Protein AF-A0A7W0TEJ8-F1 (afdb_monomer)

Nearest PDB structures (foldseek):
  3sf4-assembly3_C  TM=6.776E-01  e=3.071E-01  Homo sapiens
  5a31-assembly1_Y  TM=8.181E-01  e=7.418E-01  Homo sapiens
  3uq3-assembly1_A  TM=5.357E-01  e=7.020E-01  Saccharomyces cerevisiae S288C
  5g05-assembly1_X  TM=6.514E-01  e=1.360E+00  Homo sapiens
  6sar-assembly1_A  TM=6.469E-01  e=1.792E+00  Escherichia coli K-12

Secondary structure (DSSP, 8-state):
-HHHHHHHHHH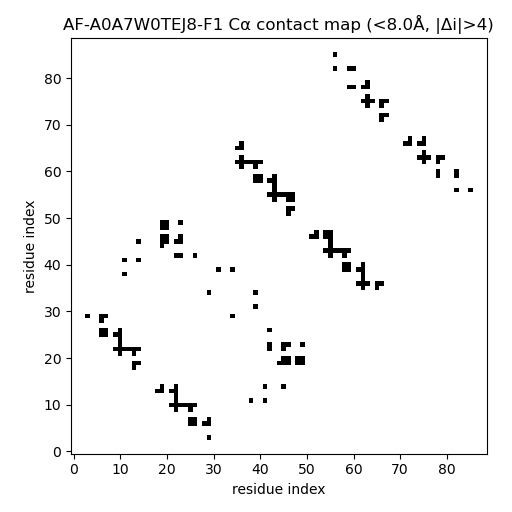HHHHHTT-HHHHHHHHHTS-GGG--HHHHHHHHHHHHHTT-HHHHHHHHHHHHHHHHHHT-HHHHHHHHHHHHHHT--

pLDDT: mean 92.43, std 8.11, range [55.53, 97.44]

Solvent-accessible surface area (backbone atoms only — not comparable to full-atom values): 4577 Å² total; per-residue (Å²): 112,71,70,56,53,55,34,50,52,52,16,53,53,22,49,78,71,66,37,26,63,58,13,31,56,30,48,67,74,46,63,73,89,79,48,50,38,69,53,27,37,54,39,12,52,15,20,45,77,56,73,35,53,74,58,13,51,54,23,35,53,52,14,25,54,43,24,52,73,76,62,40,58,68,64,19,51,55,37,52,53,52,50,53,59,70,65,69,113

Radius of gyration: 12.57 Å; Cα contacts (8 Å, |Δi|>4): 100; chains: 1; bounding box: 31×29×28 Å

Mean predicted aligned error: 3.59 Å

Structure (mmCIF, N/CA/C/O backbone):
data_AF-A0A7W0TEJ8-F1
#
_entry.id   AF-A0A7W0TEJ8-F1
#
loop_
_atom_site.group_PDB
_atom_site.id
_atom_site.type_symbol
_atom_site.label_atom_id
_atom_site.label_alt_id
_atom_site.label_comp_id
_atom_site.label_asym_id
_atom_site.label_entity_id
_atom_site.label_seq_id
_atom_site.pdbx_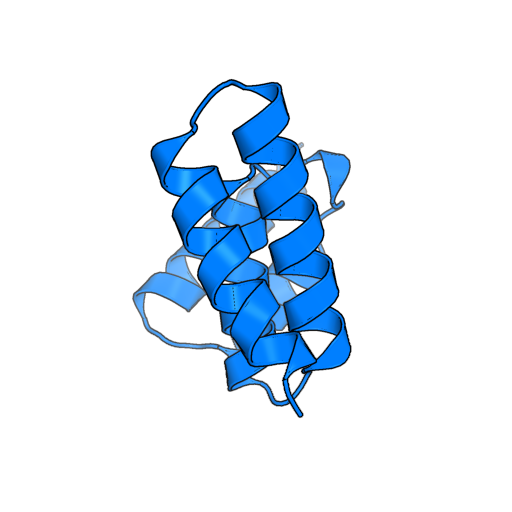PDB_ins_code
_atom_site.Cartn_x
_atom_site.Cartn_y
_atom_site.Cartn_z
_atom_site.occupancy
_atom_site.B_iso_or_equiv
_atom_site.auth_seq_id
_atom_site.auth_comp_id
_atom_site.auth_asym_id
_atom_site.auth_atom_id
_atom_site.pdbx_PDB_model_num
ATOM 1 N N . MET A 1 1 ? -17.877 -7.614 8.023 1.00 55.53 1 MET A N 1
ATOM 2 C CA . MET A 1 1 ? -17.350 -6.477 8.810 1.00 55.53 1 MET A CA 1
ATOM 3 C C . MET A 1 1 ? -16.217 -6.948 9.720 1.00 55.53 1 MET A C 1
ATOM 5 O O . MET A 1 1 ? -15.113 -6.474 9.526 1.00 55.53 1 MET A O 1
ATOM 9 N N . SER A 1 2 ? -16.418 -7.938 10.600 1.00 64.56 2 SER A N 1
ATOM 10 C CA . SER A 1 2 ? -15.391 -8.399 11.562 1.00 64.56 2 SER A CA 1
ATOM 11 C C . SER A 1 2 ? -14.102 -8.937 10.918 1.00 64.56 2 SER A C 1
ATOM 13 O O . SER A 1 2 ? -13.018 -8.493 11.264 1.00 64.56 2 SER A O 1
ATOM 15 N N . GLN A 1 3 ? -14.216 -9.796 9.899 1.00 69.62 3 GLN A N 1
ATOM 16 C CA . GLN A 1 3 ? -13.052 -10.411 9.242 1.00 69.62 3 GLN A CA 1
ATOM 17 C C . GLN A 1 3 ? -12.188 -9.417 8.438 1.00 69.62 3 GLN A C 1
ATOM 19 O O . GLN A 1 3 ? -10.981 -9.602 8.314 1.00 69.62 3 GLN A O 1
ATOM 24 N N . VAL A 1 4 ? -12.794 -8.357 7.887 1.00 71.69 4 VAL A N 1
ATOM 25 C CA . VAL A 1 4 ? -12.075 -7.323 7.116 1.00 71.69 4 VAL A CA 1
ATOM 26 C C . VAL A 1 4 ? -11.245 -6.446 8.050 1.00 71.69 4 VAL A C 1
ATOM 28 O O . VAL A 1 4 ? -10.084 -6.183 7.758 1.00 71.69 4 VAL A O 1
ATOM 31 N N . VAL A 1 5 ? -11.816 -6.060 9.195 1.00 73.62 5 VAL A N 1
ATOM 32 C CA . VAL A 1 5 ? -11.120 -5.281 10.231 1.00 73.62 5 VAL A CA 1
ATOM 33 C C . VAL A 1 5 ? -9.961 -6.087 10.825 1.00 73.62 5 VAL A C 1
ATOM 35 O O . VAL A 1 5 ? -8.846 -5.583 10.877 1.00 73.62 5 VAL A O 1
ATOM 38 N N . GLU A 1 6 ? -10.177 -7.367 11.148 1.00 77.12 6 GLU A N 1
ATOM 39 C CA . GLU A 1 6 ? -9.110 -8.263 11.627 1.00 77.12 6 GLU A CA 1
ATOM 40 C C . GLU A 1 6 ? -7.966 -8.415 10.611 1.00 77.12 6 GLU A C 1
ATOM 42 O O . GLU A 1 6 ? -6.794 -8.434 10.984 1.00 77.12 6 GLU A O 1
ATOM 47 N N . SER A 1 7 ? -8.291 -8.486 9.315 1.00 79.75 7 SER A N 1
ATOM 48 C CA . SER A 1 7 ? -7.285 -8.604 8.250 1.00 79.75 7 SER A CA 1
ATOM 49 C C . SER A 1 7 ? -6.491 -7.307 8.051 1.00 79.75 7 SER A C 1
ATOM 51 O O . SER A 1 7 ? -5.291 -7.360 7.785 1.00 79.75 7 SER A O 1
ATOM 53 N N . LEU A 1 8 ? -7.140 -6.150 8.210 1.00 89.75 8 LEU A N 1
ATOM 54 C CA . LEU A 1 8 ? -6.508 -4.828 8.153 1.00 89.75 8 LEU A CA 1
ATOM 55 C C . LEU A 1 8 ? -5.569 -4.587 9.338 1.00 89.75 8 LEU A C 1
ATOM 57 O O . LEU A 1 8 ? -4.426 -4.176 9.139 1.00 89.75 8 LEU A O 1
ATOM 61 N N . ASP A 1 9 ? -6.016 -4.887 10.556 1.00 91.12 9 ASP A N 1
ATOM 62 C CA . ASP A 1 9 ? -5.184 -4.730 11.752 1.00 91.12 9 ASP A CA 1
ATOM 63 C C . ASP A 1 9 ? -3.968 -5.665 11.706 1.00 91.12 9 ASP A C 1
ATOM 65 O O . ASP A 1 9 ? -2.843 -5.230 11.962 1.00 91.12 9 ASP A O 1
ATOM 69 N N . ALA A 1 10 ? -4.154 -6.913 11.256 1.00 90.81 10 ALA A N 1
ATOM 70 C CA . ALA A 1 10 ? -3.047 -7.840 11.028 1.00 90.81 10 ALA A CA 1
ATOM 71 C C . ALA A 1 10 ? -2.062 -7.334 9.956 1.00 90.81 10 ALA A C 1
ATOM 73 O O . ALA A 1 10 ? -0.848 -7.516 10.091 1.00 90.81 10 ALA A O 1
ATOM 74 N N . ALA A 1 11 ? -2.557 -6.686 8.895 1.00 92.31 11 ALA A N 1
ATOM 75 C CA . ALA A 1 11 ? -1.709 -6.099 7.861 1.00 92.31 11 ALA A CA 1
ATOM 76 C C . ALA A 1 11 ? -0.865 -4.940 8.411 1.00 92.31 11 ALA A C 1
ATOM 78 O O . ALA A 1 11 ? 0.348 -4.896 8.184 1.00 92.31 11 ALA A O 1
ATOM 79 N N . ARG A 1 12 ? -1.484 -4.044 9.187 1.00 94.62 12 ARG A N 1
ATOM 80 C CA . ARG A 1 12 ? -0.814 -2.902 9.828 1.00 94.62 12 ARG A CA 1
ATOM 81 C C . ARG A 1 12 ? 0.231 -3.350 10.846 1.00 94.62 12 ARG A C 1
ATOM 83 O O . ARG A 1 12 ? 1.356 -2.852 10.823 1.00 94.62 12 ARG A O 1
ATOM 90 N N . GLU A 1 13 ? -0.089 -4.338 11.680 1.00 95.69 13 GLU A N 1
ATOM 91 C CA . GLU A 1 13 ? 0.878 -4.924 12.617 1.00 95.69 13 GLU A CA 1
ATOM 92 C C . GLU A 1 13 ? 2.054 -5.569 11.867 1.00 95.69 13 GLU A C 1
ATOM 94 O O . GLU A 1 13 ? 3.220 -5.385 12.232 1.00 95.69 13 GLU A O 1
ATOM 99 N N . ALA A 1 14 ? 1.771 -6.286 10.775 1.00 94.81 14 ALA A N 1
ATOM 100 C CA . ALA A 1 14 ? 2.807 -6.890 9.950 1.00 94.81 14 ALA A CA 1
ATOM 101 C C . ALA A 1 14 ? 3.736 -5.841 9.313 1.00 94.81 14 ALA A C 1
ATOM 103 O O . ALA A 1 14 ? 4.942 -6.084 9.249 1.00 94.81 14 ALA A O 1
ATOM 104 N N . VAL A 1 15 ? 3.217 -4.679 8.899 1.00 95.94 15 VAL A N 1
ATOM 105 C CA . VAL A 1 15 ? 4.038 -3.542 8.440 1.00 95.94 15 VAL A CA 1
ATOM 106 C C . VAL A 1 15 ? 4.891 -2.982 9.574 1.00 95.94 15 VAL A C 1
ATOM 108 O O . VAL A 1 15 ? 6.095 -2.816 9.388 1.00 95.94 15 VAL A O 1
ATOM 111 N N . ALA A 1 16 ? 4.312 -2.767 10.760 1.00 95.25 16 ALA A N 1
ATOM 112 C CA . ALA A 1 16 ? 5.022 -2.202 11.912 1.00 95.25 16 ALA A CA 1
ATOM 113 C C . ALA A 1 16 ? 6.238 -3.040 12.350 1.00 95.25 16 ALA A C 1
ATOM 115 O O . ALA A 1 16 ? 7.231 -2.498 12.831 1.00 95.25 16 ALA A O 1
ATOM 116 N N . ARG A 1 17 ? 6.182 -4.363 12.153 1.00 96.31 17 ARG A N 1
ATOM 117 C CA . ARG A 1 17 ? 7.298 -5.290 12.419 1.00 96.31 17 ARG A CA 1
ATOM 118 C C . ARG A 1 17 ? 8.140 -5.642 11.186 1.00 96.31 17 ARG A C 1
ATOM 120 O O . ARG A 1 17 ? 8.933 -6.579 11.249 1.00 96.31 17 ARG A O 1
ATOM 127 N N . PHE A 1 18 ? 7.938 -4.952 10.061 1.00 95.25 18 PHE A N 1
ATOM 128 C CA . PHE A 1 18 ? 8.634 -5.188 8.789 1.00 95.25 18 PHE A CA 1
ATOM 129 C C . PHE A 1 18 ? 8.460 -6.616 8.220 1.00 95.25 18 PHE A C 1
ATOM 131 O O . PHE A 1 18 ? 9.287 -7.118 7.457 1.00 95.25 18 PHE A O 1
ATOM 138 N N . ALA A 1 19 ? 7.361 -7.297 8.561 1.00 96.75 19 ALA A N 1
ATOM 139 C CA . ALA A 1 19 ? 7.007 -8.617 8.037 1.00 96.75 19 ALA A CA 1
ATOM 140 C C . ALA A 1 19 ? 6.335 -8.501 6.656 1.00 96.75 19 ALA A C 1
ATOM 142 O O . ALA A 1 19 ? 5.183 -8.895 6.466 1.00 96.75 19 ALA A O 1
ATOM 143 N N . TRP A 1 20 ? 7.074 -7.980 5.676 1.00 95.94 20 TRP A N 1
ATOM 144 C CA . TRP A 1 20 ? 6.565 -7.529 4.374 1.00 95.94 20 TRP A CA 1
ATOM 145 C C . TRP A 1 20 ? 5.713 -8.542 3.616 1.00 95.94 20 TRP A C 1
ATOM 147 O O . TRP A 1 20 ? 4.627 -8.215 3.149 1.00 95.94 20 TRP A O 1
ATOM 157 N N . ARG A 1 21 ? 6.153 -9.802 3.555 1.00 95.25 21 ARG A N 1
ATOM 158 C CA . ARG A 1 21 ? 5.394 -10.872 2.888 1.00 95.25 21 ARG A CA 1
ATOM 159 C C . ARG A 1 21 ? 4.048 -11.143 3.556 1.00 95.25 21 ARG A C 1
ATOM 161 O O . ARG A 1 21 ? 3.072 -11.437 2.871 1.00 95.25 21 ARG A O 1
ATOM 168 N N . GLN A 1 22 ? 4.005 -11.060 4.884 1.00 94.56 22 GLN A N 1
ATOM 169 C CA . GLN A 1 22 ? 2.777 -11.269 5.650 1.00 94.56 22 GLN A CA 1
ATOM 170 C C . GLN A 1 22 ? 1.846 -10.066 5.507 1.00 94.56 22 GLN A C 1
ATOM 172 O O . GLN A 1 22 ? 0.662 -10.257 5.251 1.00 94.56 22 GLN A O 1
ATOM 177 N N . ALA A 1 23 ? 2.391 -8.847 5.571 1.00 96.38 23 ALA A N 1
ATOM 178 C CA . ALA A 1 23 ? 1.644 -7.620 5.310 1.00 96.38 23 ALA A CA 1
ATOM 179 C C . ALA A 1 23 ? 1.018 -7.635 3.910 1.00 96.38 23 ALA A C 1
ATOM 181 O O . ALA A 1 23 ? -0.176 -7.397 3.762 1.00 96.38 23 ALA A O 1
ATOM 182 N N . TYR A 1 24 ? 1.797 -7.999 2.889 1.00 95.62 24 TYR A N 1
ATOM 183 C CA . TYR A 1 24 ? 1.318 -8.099 1.514 1.00 95.62 24 TYR A CA 1
ATOM 184 C C . TYR A 1 24 ? 0.164 -9.100 1.377 1.00 95.62 24 TYR A C 1
ATOM 186 O O . TYR A 1 24 ? -0.839 -8.799 0.730 1.00 95.62 24 TYR A O 1
ATOM 194 N N . ALA A 1 25 ? 0.285 -10.284 1.988 1.00 94.38 25 ALA A N 1
ATOM 195 C CA . ALA A 1 25 ? -0.771 -11.293 1.959 1.00 94.38 25 ALA A CA 1
ATOM 196 C C . ALA A 1 25 ? -2.047 -10.805 2.666 1.00 94.38 25 ALA A C 1
ATOM 198 O O . ALA A 1 25 ? -3.142 -10.968 2.127 1.00 94.38 25 ALA A O 1
ATOM 199 N N . ALA A 1 26 ? -1.897 -10.156 3.825 1.00 94.12 26 ALA A N 1
ATOM 200 C CA . ALA A 1 26 ? -3.007 -9.601 4.589 1.00 94.12 26 ALA A CA 1
ATOM 201 C C . ALA A 1 26 ? -3.719 -8.475 3.817 1.00 94.12 26 ALA A C 1
ATOM 203 O O . ALA A 1 26 ? -4.920 -8.581 3.573 1.00 94.12 26 ALA A O 1
ATOM 204 N N . TYR A 1 27 ? -2.995 -7.477 3.300 1.00 94.81 27 TYR A N 1
ATOM 205 C CA . TYR A 1 27 ? -3.589 -6.422 2.465 1.00 94.81 27 TYR A CA 1
ATOM 206 C C . TYR A 1 27 ? -4.207 -6.958 1.171 1.00 94.81 27 TYR A C 1
ATOM 208 O O . TYR A 1 27 ? -5.247 -6.476 0.727 1.00 94.81 27 TYR A O 1
ATOM 216 N N . SER A 1 28 ? -3.612 -7.991 0.568 1.00 93.00 28 SER A N 1
ATOM 217 C CA . SER A 1 28 ? -4.154 -8.605 -0.649 1.00 93.00 28 SER A CA 1
ATOM 218 C C . SER A 1 28 ? -5.527 -9.238 -0.435 1.00 93.00 28 SER A C 1
ATOM 220 O O . SER A 1 28 ? -6.290 -9.320 -1.400 1.00 93.00 28 SER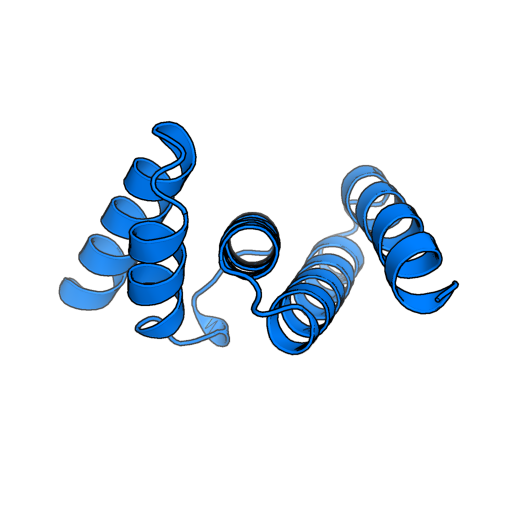 A O 1
ATOM 222 N N . SER A 1 29 ? -5.834 -9.654 0.797 1.00 91.25 29 SER A N 1
ATOM 223 C CA . SER A 1 29 ? -7.119 -10.246 1.182 1.00 91.25 29 SER A CA 1
ATOM 224 C C . SER A 1 29 ? -8.236 -9.218 1.411 1.00 91.25 29 SER A C 1
ATOM 226 O O . SER A 1 29 ? -9.405 -9.594 1.475 1.00 91.25 29 SER A O 1
ATOM 228 N N . V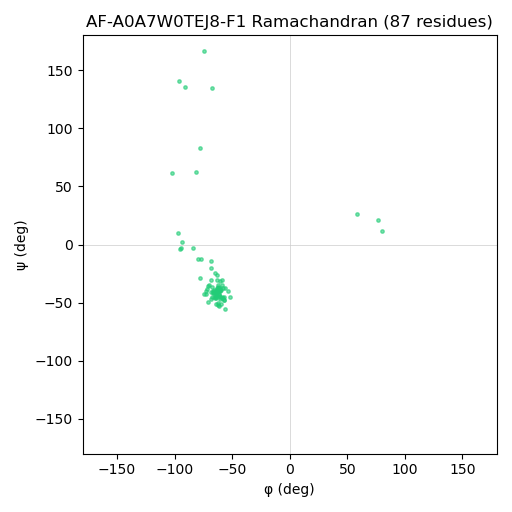AL A 1 30 ? -7.890 -7.929 1.492 1.00 92.06 30 VAL A N 1
ATOM 229 C CA . VAL A 1 30 ? -8.826 -6.825 1.728 1.00 92.06 30 VAL A CA 1
ATOM 230 C C . VAL A 1 30 ? -9.243 -6.189 0.396 1.00 92.06 30 VAL A C 1
ATOM 232 O O . VAL A 1 30 ? -8.438 -6.042 -0.535 1.00 92.06 30 VAL A O 1
ATOM 235 N N . ASP A 1 31 ? -10.522 -5.825 0.276 1.00 90.88 31 ASP A N 1
ATOM 236 C CA . ASP A 1 31 ? -11.012 -5.077 -0.883 1.00 90.88 31 ASP A CA 1
ATOM 237 C C . ASP A 1 31 ? -10.398 -3.671 -0.872 1.00 90.88 31 ASP A C 1
ATOM 239 O O . ASP A 1 31 ? -10.350 -2.993 0.149 1.00 90.88 31 ASP A O 1
ATOM 243 N N . ARG A 1 32 ? -9.920 -3.213 -2.029 1.00 88.88 32 ARG A N 1
ATOM 244 C CA . ARG A 1 32 ? -9.189 -1.945 -2.147 1.00 88.88 32 ARG A CA 1
ATOM 245 C C . ARG A 1 32 ? -10.064 -0.741 -1.824 1.00 88.88 32 ARG A C 1
ATOM 247 O O . ARG A 1 32 ? -9.526 0.286 -1.436 1.00 88.88 32 ARG A O 1
ATOM 254 N N . LYS A 1 33 ? -11.385 -0.866 -1.972 1.00 88.12 33 LYS A N 1
ATOM 255 C CA . LYS A 1 33 ? -12.340 0.189 -1.598 1.00 88.12 33 LYS A CA 1
ATOM 256 C C . LYS A 1 33 ? -12.426 0.417 -0.082 1.00 88.12 33 LYS A C 1
ATOM 258 O O . LYS A 1 33 ? -12.894 1.470 0.332 1.00 88.12 33 LYS A O 1
ATOM 263 N N . ASP A 1 34 ? -12.000 -0.570 0.709 1.00 90.50 34 ASP A N 1
ATOM 264 C CA . ASP A 1 34 ? -12.042 -0.536 2.172 1.00 90.50 34 ASP A CA 1
ATOM 265 C C . ASP A 1 34 ? -10.703 -0.058 2.772 1.00 90.50 34 ASP A C 1
ATOM 267 O O . ASP A 1 34 ? -10.593 0.094 3.986 1.00 90.50 34 ASP A O 1
ATOM 271 N N . LEU A 1 35 ? -9.684 0.176 1.933 1.00 93.38 35 LEU A N 1
ATOM 272 C CA . LEU A 1 35 ? -8.363 0.655 2.341 1.00 93.38 35 LEU A CA 1
ATOM 273 C C . LEU A 1 35 ? -8.310 2.184 2.311 1.00 93.38 35 LEU A C 1
ATOM 275 O O . LEU A 1 35 ? -8.742 2.809 1.338 1.00 93.38 35 LEU A O 1
ATOM 279 N N . THR A 1 36 ? -7.729 2.790 3.347 1.00 95.06 36 THR A N 1
ATOM 280 C CA . THR A 1 36 ? -7.433 4.228 3.323 1.00 95.06 36 THR A CA 1
ATOM 281 C C . THR A 1 36 ? -6.227 4.523 2.417 1.00 95.06 36 THR A C 1
ATOM 283 O O . THR A 1 36 ? -5.491 3.603 2.038 1.00 95.06 36 THR A O 1
ATOM 286 N N . PRO A 1 37 ? -5.978 5.794 2.053 1.00 95.94 37 PRO A N 1
ATOM 287 C CA . PRO A 1 37 ? -4.762 6.166 1.334 1.00 95.94 37 PRO A CA 1
ATOM 288 C C . PRO A 1 37 ? -3.479 5.696 2.045 1.00 95.94 37 PRO A C 1
ATOM 290 O O . PRO A 1 37 ? -2.579 5.171 1.390 1.00 95.94 37 PRO A O 1
ATOM 293 N N . GLU A 1 38 ? -3.416 5.789 3.373 1.00 95.69 38 GLU A N 1
ATOM 294 C CA . GLU A 1 38 ? -2.289 5.322 4.194 1.00 95.69 38 GLU A CA 1
ATOM 295 C C . GLU A 1 38 ? -2.124 3.792 4.153 1.00 95.69 38 GLU A C 1
ATOM 297 O O . GLU A 1 38 ? -1.002 3.276 4.085 1.00 95.69 38 GLU A O 1
ATOM 302 N N . ASP A 1 39 ? -3.234 3.048 4.160 1.00 96.19 39 ASP A N 1
ATOM 303 C CA . ASP A 1 39 ? -3.200 1.588 4.025 1.00 96.19 39 ASP A CA 1
ATOM 304 C C . ASP A 1 39 ? -2.710 1.176 2.630 1.00 96.19 39 ASP A C 1
ATOM 306 O O . ASP A 1 39 ? -1.919 0.242 2.490 1.00 96.19 39 ASP A O 1
ATOM 310 N N . LEU A 1 40 ? -3.150 1.888 1.586 1.00 96.50 40 LEU A N 1
ATOM 311 C CA . LEU A 1 40 ? -2.716 1.659 0.206 1.00 96.50 40 LEU A CA 1
ATOM 312 C C . LEU A 1 40 ? -1.225 1.942 0.021 1.00 96.50 40 LEU A C 1
ATOM 314 O O . LEU A 1 40 ? -0.545 1.197 -0.683 1.00 96.50 40 LEU A O 1
ATOM 318 N N . GLU A 1 41 ? -0.707 2.980 0.669 1.00 96.12 41 GLU A N 1
ATOM 319 C CA . GLU A 1 41 ? 0.728 3.245 0.701 1.00 96.12 41 GLU A CA 1
ATOM 320 C C . GLU A 1 41 ? 1.488 2.099 1.375 1.00 96.12 41 GLU A C 1
ATOM 322 O O . GLU A 1 41 ? 2.415 1.539 0.787 1.00 96.12 41 GLU A O 1
ATOM 327 N N . SER A 1 42 ? 1.059 1.711 2.578 1.00 96.75 42 SER A N 1
ATOM 328 C CA . SER A 1 42 ? 1.673 0.626 3.349 1.00 96.75 42 SER A CA 1
ATOM 329 C C . SER A 1 42 ? 1.643 -0.703 2.587 1.00 96.75 42 SER A C 1
ATOM 331 O O . SER A 1 42 ? 2.576 -1.509 2.657 1.00 96.75 42 SER A O 1
ATOM 333 N N . PHE A 1 43 ? 0.579 -0.932 1.817 1.00 97.44 43 PHE A N 1
ATOM 334 C CA . PHE A 1 43 ? 0.474 -2.069 0.918 1.00 97.44 43 PHE A CA 1
ATOM 335 C C . PHE A 1 43 ? 1.459 -1.967 -0.255 1.00 97.44 43 PHE A C 1
ATOM 337 O O . PHE A 1 43 ? 2.091 -2.966 -0.608 1.00 97.44 43 PHE A O 1
ATOM 344 N N . GLY A 1 44 ? 1.637 -0.774 -0.824 1.00 96.56 44 GLY A N 1
ATOM 345 C CA . GLY A 1 44 ? 2.655 -0.507 -1.839 1.00 96.56 44 GLY A CA 1
ATOM 346 C C . GLY A 1 44 ? 4.064 -0.845 -1.349 1.00 96.56 44 GLY A C 1
ATOM 347 O O . GLY A 1 44 ? 4.802 -1.556 -2.031 1.00 96.56 44 GLY A O 1
ATOM 348 N N . ASP A 1 45 ? 4.406 -0.441 -0.128 1.00 96.31 45 ASP A N 1
ATOM 349 C CA . ASP A 1 45 ? 5.701 -0.765 0.479 1.00 96.31 45 ASP A CA 1
ATOM 350 C C . ASP A 1 45 ? 5.853 -2.264 0.764 1.00 96.31 45 ASP A C 1
ATOM 352 O O . ASP A 1 45 ? 6.889 -2.861 0.458 1.00 96.31 45 ASP A O 1
ATOM 356 N N . ALA A 1 46 ? 4.804 -2.917 1.272 1.00 97.31 46 ALA A N 1
ATOM 357 C CA . ALA A 1 46 ? 4.808 -4.365 1.458 1.00 97.31 46 ALA A CA 1
ATOM 358 C C . ALA A 1 46 ? 4.996 -5.124 0.129 1.00 97.31 46 ALA A C 1
ATOM 360 O O . ALA A 1 46 ? 5.693 -6.144 0.096 1.00 97.31 46 ALA A O 1
ATOM 361 N N . ALA A 1 47 ? 4.405 -4.631 -0.964 1.00 96.94 47 ALA A N 1
ATOM 362 C CA . ALA A 1 47 ? 4.575 -5.179 -2.308 1.00 96.94 47 ALA A CA 1
ATOM 363 C C . ALA A 1 47 ? 6.006 -4.977 -2.826 1.00 96.94 47 ALA A C 1
ATOM 365 O O . ALA A 1 47 ? 6.619 -5.940 -3.297 1.00 96.94 47 ALA A O 1
ATOM 366 N N . TRP A 1 48 ? 6.566 -3.777 -2.656 1.00 96.12 48 TRP A N 1
ATOM 367 C CA . TRP A 1 48 ? 7.939 -3.446 -3.040 1.00 96.12 48 TRP A CA 1
ATOM 368 C C . TRP A 1 48 ? 8.948 -4.391 -2.382 1.00 96.12 48 TRP A C 1
ATOM 370 O O . TRP A 1 48 ? 9.680 -5.112 -3.063 1.00 96.12 48 TRP A O 1
ATOM 380 N N . TRP A 1 49 ? 8.908 -4.485 -1.050 1.00 96.75 49 TRP A N 1
ATOM 381 C CA . TRP A 1 49 ? 9.808 -5.351 -0.282 1.00 96.75 49 TRP A CA 1
ATOM 382 C C . TRP A 1 49 ? 9.561 -6.850 -0.493 1.00 96.75 49 TRP A C 1
ATOM 384 O O . TRP A 1 49 ? 10.410 -7.676 -0.156 1.00 96.75 49 TRP A O 1
ATOM 394 N N . SER A 1 50 ? 8.420 -7.218 -1.079 1.00 95.31 50 SER A N 1
ATOM 395 C CA . SER A 1 50 ? 8.103 -8.597 -1.467 1.00 95.31 50 SER A CA 1
ATOM 396 C C . SER A 1 50 ? 8.461 -8.925 -2.924 1.00 95.31 50 SER A C 1
ATOM 398 O O . SER A 1 50 ? 8.203 -10.050 -3.362 1.00 95.31 50 SER A O 1
ATOM 400 N N . GLY A 1 51 ? 9.045 -7.982 -3.676 1.00 95.19 51 GLY A N 1
ATOM 401 C CA . GLY A 1 51 ? 9.420 -8.158 -5.085 1.00 95.19 51 GLY A CA 1
ATOM 402 C C . GLY A 1 51 ? 8.242 -8.087 -6.063 1.00 95.19 51 GLY A C 1
ATOM 403 O O . GLY A 1 51 ? 8.322 -8.616 -7.169 1.00 95.19 51 GLY A O 1
ATOM 404 N N . LYS A 1 52 ? 7.126 -7.475 -5.657 1.00 96.44 52 LYS A N 1
ATOM 405 C CA . LYS A 1 52 ? 5.900 -7.303 -6.451 1.00 96.44 52 LYS A CA 1
ATOM 406 C C . LYS A 1 52 ? 5.820 -5.871 -6.988 1.00 96.44 52 LYS A C 1
ATOM 408 O O . LYS A 1 52 ? 4.912 -5.128 -6.631 1.00 96.44 52 LYS A O 1
ATOM 413 N N . LEU A 1 53 ? 6.799 -5.481 -7.808 1.00 94.38 53 LEU A N 1
ATOM 414 C CA . LEU A 1 53 ? 7.008 -4.084 -8.221 1.00 94.38 53 LEU A CA 1
ATOM 415 C C . LEU A 1 53 ? 5.785 -3.477 -8.927 1.00 94.38 53 LEU A C 1
ATOM 417 O O . LEU A 1 53 ? 5.325 -2.416 -8.522 1.00 94.38 53 LEU A O 1
ATOM 421 N N . ASP A 1 54 ? 5.175 -4.189 -9.880 1.00 95.06 54 ASP A N 1
ATOM 422 C CA . ASP A 1 54 ? 3.964 -3.707 -10.566 1.00 95.06 54 ASP A CA 1
ATOM 423 C C . ASP A 1 54 ? 2.807 -3.425 -9.599 1.00 95.06 54 ASP A C 1
ATOM 425 O O . ASP A 1 54 ? 2.029 -2.488 -9.782 1.00 95.06 54 ASP A O 1
ATOM 429 N N . ASP A 1 55 ? 2.665 -4.251 -8.561 1.00 95.56 55 ASP A N 1
ATOM 430 C CA . ASP A 1 55 ? 1.60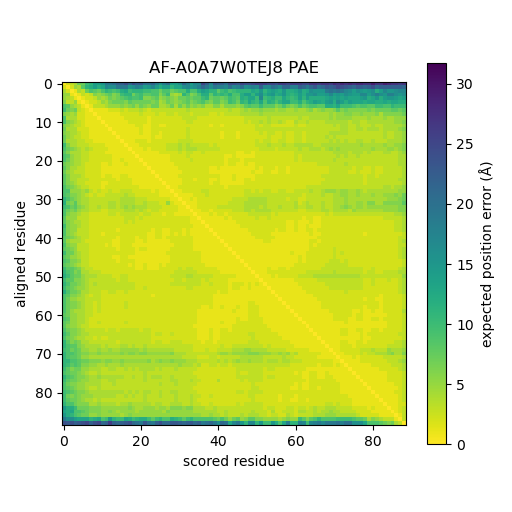6 -4.081 -7.570 1.00 95.56 55 ASP A CA 1
ATOM 431 C C . ASP A 1 55 ? 1.933 -2.963 -6.579 1.00 95.56 55 ASP A C 1
ATOM 433 O O . ASP A 1 55 ? 1.002 -2.303 -6.107 1.00 95.56 55 ASP A O 1
ATOM 437 N N . ALA A 1 56 ? 3.222 -2.716 -6.319 1.00 96.50 56 ALA A N 1
ATOM 438 C CA . ALA A 1 56 ? 3.694 -1.583 -5.534 1.00 96.50 56 ALA A CA 1
ATOM 439 C C . ALA A 1 56 ? 3.334 -0.256 -6.210 1.00 96.50 56 ALA A C 1
ATOM 441 O O . ALA A 1 56 ? 2.699 0.593 -5.583 1.00 96.50 56 ALA A O 1
ATOM 442 N N . ILE A 1 57 ? 3.645 -0.126 -7.505 1.00 96.44 57 ILE A N 1
ATOM 443 C CA . ILE A 1 57 ? 3.354 1.079 -8.297 1.00 96.44 57 ILE A CA 1
ATOM 444 C C . ILE A 1 57 ? 1.847 1.351 -8.312 1.00 96.44 57 ILE A C 1
ATOM 446 O O . ILE A 1 57 ? 1.409 2.423 -7.899 1.00 96.44 57 ILE A O 1
ATOM 450 N N . LYS A 1 58 ? 1.023 0.349 -8.653 1.00 96.44 58 LYS A N 1
ATOM 451 C CA . LYS A 1 58 ? -0.449 0.490 -8.659 1.00 96.44 58 LYS A CA 1
ATOM 452 C C . LYS A 1 58 ? -1.014 0.936 -7.308 1.00 96.44 58 LYS A C 1
ATOM 454 O O . LYS A 1 58 ? -2.001 1.669 -7.250 1.00 96.44 58 LYS A O 1
ATOM 459 N N . GLN A 1 59 ? -0.445 0.445 -6.209 1.00 96.75 59 GLN A N 1
ATOM 460 C CA . GLN A 1 59 ? -0.885 0.803 -4.860 1.00 96.75 59 GLN A CA 1
ATOM 461 C C . GLN A 1 59 ? -0.475 2.235 -4.499 1.00 96.75 59 GLN A C 1
ATOM 463 O O . GLN A 1 59 ? -1.302 2.977 -3.968 1.00 96.75 59 GLN A O 1
ATOM 468 N N . ARG A 1 60 ? 0.735 2.663 -4.877 1.00 96.56 60 ARG A N 1
ATOM 469 C CA . ARG A 1 60 ? 1.186 4.056 -4.730 1.00 96.56 60 ARG A CA 1
ATOM 470 C C . ARG A 1 60 ? 0.347 5.028 -5.560 1.00 96.56 60 ARG A C 1
ATOM 472 O O . ARG A 1 60 ? -0.031 6.074 -5.044 1.00 96.56 60 ARG A O 1
ATOM 479 N N . GLU A 1 61 ? -0.036 4.670 -6.786 1.00 97.25 61 GLU A N 1
ATOM 480 C CA . GLU A 1 61 ? -0.944 5.477 -7.621 1.00 97.25 61 GLU A CA 1
ATOM 481 C C . GLU A 1 61 ? -2.324 5.651 -6.981 1.00 97.25 61 GLU A C 1
ATOM 483 O O . GLU A 1 61 ? -2.876 6.753 -6.946 1.00 97.25 61 GLU A O 1
ATOM 488 N N .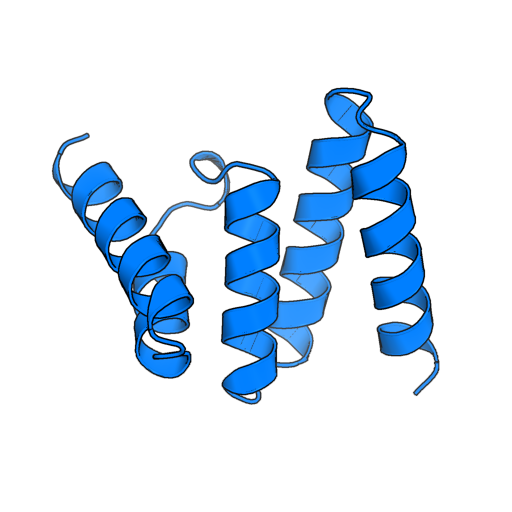 ARG A 1 62 ? -2.888 4.568 -6.434 1.00 96.75 62 ARG A N 1
ATOM 489 C CA . ARG A 1 62 ? -4.179 4.619 -5.733 1.00 96.75 62 ARG A CA 1
ATOM 490 C C . ARG A 1 62 ? -4.102 5.447 -4.462 1.00 96.75 62 ARG A C 1
ATOM 492 O O . ARG A 1 62 ? -5.010 6.230 -4.194 1.00 96.75 62 ARG A O 1
ATOM 499 N N . SER A 1 63 ? -3.021 5.294 -3.706 1.00 97.38 63 SER A N 1
ATOM 500 C CA . SER A 1 63 ? -2.775 6.095 -2.515 1.00 97.38 63 SER A CA 1
ATOM 501 C C . SER A 1 63 ? -2.624 7.582 -2.871 1.00 97.38 63 SER A C 1
ATOM 503 O O . SER A 1 63 ? -3.289 8.427 -2.273 1.00 97.38 63 SER A O 1
ATOM 505 N N . TYR A 1 64 ? -1.886 7.908 -3.940 1.00 97.00 64 TYR A N 1
ATOM 506 C CA . TYR A 1 64 ? -1.777 9.268 -4.477 1.00 97.00 64 TYR A CA 1
ATOM 507 C C . TYR A 1 64 ? -3.143 9.858 -4.850 1.00 97.00 64 TYR A C 1
ATOM 509 O O . TYR A 1 64 ? -3.459 10.985 -4.457 1.00 97.00 64 TYR A O 1
ATOM 517 N N . ALA A 1 65 ? -3.966 9.101 -5.581 1.00 96.50 65 ALA A N 1
ATOM 518 C CA . ALA A 1 65 ? -5.312 9.528 -5.953 1.00 96.50 65 ALA A CA 1
ATOM 519 C C . ALA A 1 65 ? -6.193 9.758 -4.713 1.00 96.50 65 ALA A C 1
ATOM 521 O O . ALA A 1 65 ? -6.922 10.749 -4.654 1.00 96.50 65 ALA A O 1
ATOM 522 N N . GLY A 1 66 ? -6.077 8.889 -3.705 1.00 96.38 66 GLY A N 1
ATOM 523 C CA . GLY A 1 66 ? -6.765 9.013 -2.423 1.00 96.38 66 GLY A CA 1
ATOM 524 C C . GLY A 1 66 ? -6.375 10.280 -1.656 1.00 96.38 66 GLY A C 1
ATOM 525 O O . GLY A 1 66 ? -7.250 11.080 -1.324 1.00 96.38 66 GLY A O 1
ATOM 526 N N . PHE A 1 67 ? -5.075 10.515 -1.445 1.00 96.56 67 PHE A N 1
ATOM 527 C CA . PHE A 1 67 ? -4.577 11.729 -0.785 1.00 96.56 67 PHE A CA 1
ATOM 528 C C . PHE A 1 67 ? -4.943 13.004 -1.554 1.00 96.56 67 PHE A C 1
ATOM 530 O O . PHE A 1 67 ? -5.340 14.006 -0.955 1.00 96.56 67 PHE A O 1
ATOM 537 N N . SER A 1 68 ? -4.889 12.955 -2.887 1.00 96.06 68 SER A N 1
ATOM 538 C CA . SER A 1 68 ? -5.299 14.073 -3.743 1.00 96.06 68 SER A CA 1
ATOM 539 C C . SER A 1 68 ? -6.789 14.391 -3.597 1.00 96.06 68 SER A C 1
ATOM 541 O O . SER A 1 68 ? -7.156 15.564 -3.528 1.00 96.06 68 SER A O 1
ATOM 543 N N . ALA A 1 69 ? -7.645 13.367 -3.506 1.00 95.00 69 ALA A N 1
ATOM 544 C CA . ALA A 1 69 ? -9.089 13.534 -3.356 1.00 95.00 69 ALA A CA 1
ATOM 545 C C . ALA A 1 69 ? -9.484 14.150 -2.004 1.00 95.00 69 ALA A C 1
ATOM 547 O O . ALA A 1 69 ? -10.406 14.963 -1.952 1.00 95.00 69 ALA A O 1
ATOM 548 N N . VAL A 1 70 ? -8.775 13.809 -0.921 1.00 94.38 70 VAL A N 1
ATOM 549 C CA . VAL A 1 70 ? -9.010 14.395 0.415 1.00 94.38 70 VAL A CA 1
ATOM 550 C C . VAL A 1 70 ? -8.291 15.734 0.626 1.00 94.38 70 VAL A C 1
ATOM 552 O O . VAL A 1 70 ? -8.471 16.377 1.658 1.00 94.38 70 VAL A O 1
ATOM 555 N N . GLY A 1 71 ? -7.499 16.185 -0.353 1.00 94.88 71 GLY A N 1
ATOM 556 C CA . GLY A 1 71 ? -6.795 17.467 -0.317 1.00 94.88 71 GLY A CA 1
ATOM 557 C C . GLY A 1 71 ? -5.499 17.471 0.499 1.00 94.88 71 GLY A C 1
ATOM 558 O O . GLY A 1 71 ? -4.935 18.548 0.718 1.00 94.88 71 GLY A O 1
ATOM 559 N N . ASP A 1 72 ? -4.992 16.305 0.911 1.00 96.12 72 ASP A N 1
ATOM 560 C CA . ASP A 1 72 ? -3.686 16.185 1.566 1.00 96.12 72 ASP A CA 1
ATOM 561 C C . ASP A 1 72 ? -2.561 16.270 0.526 1.00 96.12 72 ASP A C 1
ATOM 563 O O . ASP A 1 72 ? -2.019 15.280 0.024 1.00 96.12 72 ASP A O 1
ATOM 567 N N . LYS A 1 73 ? -2.214 17.512 0.191 1.00 93.94 73 LYS A N 1
ATOM 568 C CA . LYS A 1 73 ? -1.192 17.828 -0.810 1.00 93.94 73 LYS A CA 1
ATOM 569 C C . LYS A 1 73 ? 0.197 17.338 -0.413 1.00 93.94 73 LYS A C 1
ATOM 571 O O . LYS A 1 73 ? 0.986 17.034 -1.301 1.00 93.94 73 LYS A O 1
ATOM 576 N N . SER A 1 74 ? 0.504 17.277 0.881 1.00 95.88 74 SER A N 1
ATOM 577 C CA . SER A 1 74 ? 1.826 16.868 1.364 1.00 95.88 74 SER A CA 1
ATOM 578 C C . SER A 1 74 ? 2.041 15.377 1.128 1.00 95.88 74 SER A C 1
ATOM 580 O O . SER A 1 74 ? 3.044 14.983 0.526 1.00 95.88 74 SER A O 1
ATOM 582 N N . SER A 1 75 ? 1.070 14.556 1.531 1.00 93.88 75 SER A N 1
ATOM 583 C CA . SER A 1 75 ? 1.118 13.107 1.317 1.00 93.88 75 SER A CA 1
ATOM 584 C C . SER A 1 75 ? 1.040 12.757 -0.170 1.00 93.88 75 SER A C 1
ATOM 586 O O . SER A 1 75 ? 1.831 11.943 -0.652 1.00 93.88 75 SER A O 1
ATOM 588 N N . ALA A 1 76 ? 0.185 13.450 -0.933 1.00 95.38 76 ALA A N 1
ATOM 589 C CA . ALA A 1 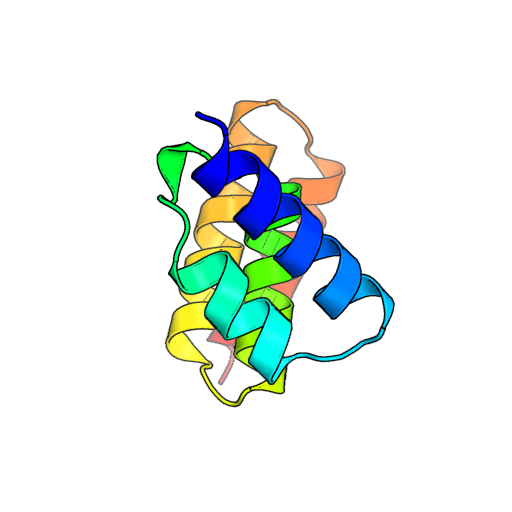76 ? 0.121 13.293 -2.384 1.00 95.38 76 ALA A CA 1
ATOM 590 C C . ALA A 1 76 ? 1.454 13.653 -3.071 1.00 95.38 76 ALA A C 1
ATOM 592 O O . ALA A 1 76 ? 1.941 12.897 -3.910 1.00 95.38 76 ALA A O 1
ATOM 593 N N . ALA A 1 77 ? 2.094 14.767 -2.704 1.00 95.56 77 ALA A N 1
ATOM 594 C CA . ALA A 1 77 ? 3.376 15.160 -3.292 1.00 95.56 77 ALA A CA 1
ATOM 595 C C . ALA A 1 77 ? 4.481 14.130 -3.019 1.00 95.56 77 ALA A C 1
ATOM 597 O O . ALA A 1 77 ? 5.26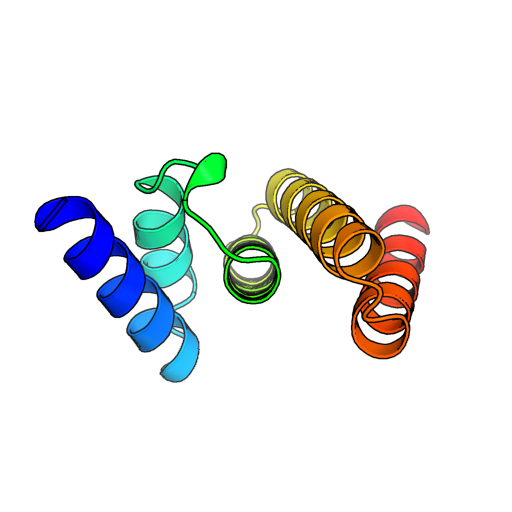1 13.812 -3.917 1.00 95.56 77 ALA A O 1
ATOM 598 N N . ARG A 1 78 ? 4.527 13.563 -1.808 1.00 95.06 78 ARG A N 1
ATOM 599 C CA . ARG A 1 78 ? 5.504 12.521 -1.468 1.00 95.06 78 ARG A CA 1
ATOM 600 C C 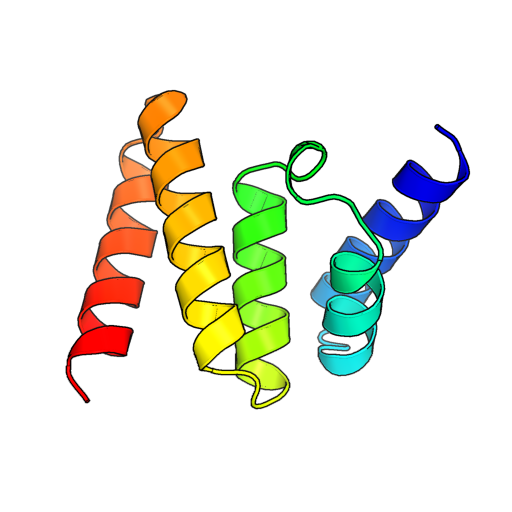. ARG A 1 78 ? 5.335 11.273 -2.337 1.00 95.06 78 ARG A C 1
ATOM 602 O O . ARG A 1 78 ? 6.330 10.744 -2.826 1.00 95.06 78 ARG A O 1
ATOM 609 N N . LEU A 1 79 ? 4.100 10.829 -2.569 1.00 95.94 79 LEU A N 1
ATOM 610 C CA . LEU A 1 79 ? 3.853 9.690 -3.454 1.00 95.94 79 LEU A CA 1
ATOM 611 C C . LEU A 1 79 ? 4.127 10.005 -4.918 1.00 95.94 79 LEU A C 1
ATOM 613 O O . LEU A 1 79 ? 4.635 9.144 -5.623 1.00 95.94 79 LEU A O 1
ATOM 617 N N . ALA A 1 80 ? 3.857 11.229 -5.371 1.00 95.12 80 ALA A N 1
ATOM 618 C CA . ALA A 1 80 ? 4.214 11.645 -6.723 1.00 95.12 80 ALA A CA 1
ATOM 619 C C . ALA A 1 80 ? 5.734 11.577 -6.961 1.00 95.12 80 ALA A C 1
ATOM 621 O O . ALA A 1 80 ? 6.164 11.138 -8.024 1.00 95.12 80 ALA A O 1
ATOM 622 N N . LEU A 1 81 ? 6.547 11.953 -5.965 1.00 95.19 81 LEU A N 1
ATOM 623 C CA . LEU A 1 81 ? 8.004 11.803 -6.040 1.00 95.19 81 LEU A CA 1
ATOM 624 C C . LEU A 1 81 ? 8.420 10.329 -6.114 1.00 95.19 81 LEU A C 1
ATOM 626 O O . LEU A 1 81 ? 9.217 9.976 -6.980 1.00 95.19 81 LEU A O 1
ATOM 630 N N . ALA A 1 82 ? 7.845 9.472 -5.264 1.00 92.62 82 ALA A N 1
ATOM 631 C CA . ALA A 1 82 ? 8.114 8.034 -5.300 1.00 92.62 82 ALA A CA 1
ATOM 632 C C . ALA A 1 82 ? 7.747 7.418 -6.661 1.00 92.62 82 ALA A C 1
ATOM 634 O O . ALA A 1 82 ? 8.559 6.718 -7.254 1.00 92.62 82 ALA A O 1
ATOM 635 N N . LEU A 1 83 ? 6.570 7.760 -7.196 1.00 95.06 83 LEU A N 1
ATOM 636 C CA . LEU A 1 83 ? 6.125 7.324 -8.519 1.00 95.06 83 LEU A CA 1
ATOM 637 C C . LEU A 1 83 ? 7.045 7.829 -9.634 1.00 95.06 83 LEU A C 1
ATOM 639 O O . LEU A 1 83 ? 7.292 7.099 -10.586 1.00 95.06 83 LEU A O 1
ATOM 643 N N . SER A 1 84 ? 7.575 9.052 -9.525 1.00 95.62 84 SER A N 1
ATOM 644 C CA . SER A 1 84 ? 8.517 9.565 -10.526 1.00 95.62 84 SER A CA 1
ATOM 645 C C . SER A 1 84 ? 9.771 8.695 -10.629 1.00 95.62 84 SER A C 1
ATOM 647 O O . SER A 1 84 ? 10.199 8.402 -11.739 1.00 95.62 84 SER A O 1
ATOM 649 N N . TRP A 1 85 ? 10.293 8.214 -9.494 1.00 92.00 85 TRP A N 1
ATOM 650 C CA . TRP A 1 85 ? 11.425 7.286 -9.463 1.00 92.00 85 TRP A CA 1
ATOM 651 C C . TRP A 1 85 ? 11.040 5.886 -9.930 1.00 92.00 85 TRP A C 1
ATOM 653 O O . TRP A 1 85 ? 11.813 5.249 -10.638 1.00 92.00 85 TRP A O 1
ATOM 663 N N . ASP A 1 86 ? 9.845 5.415 -9.569 1.00 91.12 86 ASP A N 1
ATOM 664 C CA . ASP A 1 86 ? 9.350 4.106 -10.004 1.00 91.12 86 ASP A CA 1
ATOM 665 C C . ASP A 1 86 ? 9.232 4.018 -11.541 1.00 91.12 86 ASP A C 1
ATOM 667 O O . ASP A 1 86 ? 9.438 2.948 -12.112 1.00 91.12 86 ASP A O 1
ATOM 671 N N . TYR A 1 87 ? 8.935 5.139 -12.211 1.00 90.31 87 TYR A N 1
ATOM 672 C CA . TYR A 1 87 ? 8.809 5.242 -13.670 1.00 90.31 87 TYR A CA 1
ATOM 673 C C . TYR A 1 87 ? 10.082 5.703 -14.400 1.00 90.31 87 TYR A C 1
ATOM 675 O O . TYR A 1 87 ? 10.078 5.769 -15.628 1.00 90.31 87 TYR A O 1
ATOM 683 N N . GLU A 1 88 ? 11.160 6.033 -13.684 1.00 87.00 88 GLU A N 1
ATOM 684 C CA . GLU A 1 88 ? 12.429 6.467 -14.291 1.00 87.00 88 GLU A CA 1
ATOM 685 C C . GLU A 1 88 ? 13.250 5.293 -14.870 1.00 87.00 88 GLU A C 1
ATOM 687 O O . GLU A 1 88 ? 14.208 5.520 -15.608 1.00 87.00 88 GLU A O 1
ATOM 692 N N . GLY A 1 89 ? 12.870 4.049 -14.549 1.00 58.50 89 GLY A N 1
ATOM 693 C CA . GLY A 1 89 ? 13.550 2.811 -14.959 1.00 58.50 89 GLY A CA 1
ATOM 694 C C . GLY A 1 89 ? 13.529 2.500 -16.453 1.00 58.50 89 GLY A C 1
ATOM 695 O O . GLY A 1 89 ? 12.444 2.573 -17.070 1.00 58.50 89 GLY A O 1
#

Foldseek 3Di:
DVLQVVLLVQLVVCLVVVVLCSNLVSLVPHDPVPAALVSLQSNLVSCVVVVNLVSSLVSLVVSLVRCVVVPVVVSNVVSVVVNVVSPVD

Sequence (89 aa):
MSQVVESLDAAREAVARFAWRQAYAAYSSVDRKDLTPEDLESFGDAAWWSGKLDDAIKQRERSYAGFSAVGDKSSAARLALALSWDYEG